Protein AF-A0A0M2GFT9-F1 (afdb_monomer_lite)

Radius of gyration: 20.56 Å; chains: 1; bounding box: 40×32×49 Å

Structure (mmCIF, N/CA/C/O backbone):
data_AF-A0A0M2GFT9-F1
#
_entry.id   AF-A0A0M2GFT9-F1
#
loop_
_atom_site.group_PDB
_atom_site.id
_atom_site.type_symbol
_atom_site.label_atom_id
_atom_site.label_alt_id
_atom_site.label_comp_id
_atom_site.label_asym_id
_atom_site.label_entity_id
_atom_site.label_seq_id
_atom_site.pdbx_PDB_ins_code
_atom_site.Cartn_x
_atom_site.Cartn_y
_atom_site.Cartn_z
_atom_site.occupancy
_atom_site.B_iso_or_equiv
_atom_site.auth_seq_id
_atom_site.auth_comp_id
_atom_site.auth_asym_id
_atom_site.auth_atom_id
_atom_site.pdbx_PDB_model_num
ATOM 1 N N . LEU A 1 1 ? 18.244 7.062 13.846 1.00 71.25 1 LEU A N 1
ATOM 2 C CA . LEU A 1 1 ? 17.461 7.847 14.833 1.00 71.25 1 LEU A CA 1
ATOM 3 C C . LEU A 1 1 ? 16.811 6.889 15.826 1.00 71.25 1 LEU A C 1
ATOM 5 O O . LEU A 1 1 ? 16.285 5.879 15.372 1.00 71.25 1 LEU A O 1
ATOM 9 N N . PRO A 1 2 ? 16.833 7.168 17.138 1.00 87.00 2 PRO A N 1
ATOM 10 C CA . PRO A 1 2 ? 16.116 6.362 18.129 1.00 87.00 2 PRO A CA 1
ATOM 11 C C . PRO A 1 2 ? 14.599 6.355 17.879 1.00 87.00 2 PRO A C 1
ATOM 13 O O . PRO A 1 2 ? 14.036 7.374 17.472 1.00 87.00 2 PRO A O 1
ATOM 16 N N . ALA A 1 3 ? 13.915 5.244 18.179 1.00 82.06 3 ALA A N 1
ATOM 17 C CA . ALA A 1 3 ? 12.456 5.130 18.026 1.00 82.06 3 ALA A CA 1
ATOM 18 C C . ALA A 1 3 ? 11.685 6.195 18.837 1.00 82.06 3 ALA A C 1
ATOM 20 O O . ALA A 1 3 ? 10.673 6.727 18.379 1.00 82.06 3 ALA A O 1
ATOM 21 N N . SER A 1 4 ? 12.211 6.574 20.005 1.00 86.81 4 SER A N 1
ATOM 22 C CA . SER A 1 4 ? 11.679 7.650 20.853 1.00 86.81 4 SER A CA 1
ATOM 23 C C . SER A 1 4 ? 11.743 9.032 20.190 1.00 86.81 4 SER A C 1
ATOM 25 O O . SER A 1 4 ? 10.874 9.875 20.413 1.00 86.81 4 SER A O 1
ATOM 27 N N . THR A 1 5 ? 12.739 9.275 19.335 1.00 91.81 5 THR A N 1
ATOM 28 C CA . THR A 1 5 ? 12.857 10.517 18.559 1.00 91.81 5 THR A CA 1
ATOM 29 C C . THR A 1 5 ? 11.822 10.566 17.440 1.00 91.81 5 THR A C 1
ATOM 31 O O . THR A 1 5 ? 11.158 11.586 17.278 1.00 91.81 5 THR A O 1
ATOM 34 N N . VAL A 1 6 ? 11.623 9.457 16.722 1.00 87.44 6 VAL A N 1
ATOM 35 C CA . VAL A 1 6 ? 10.608 9.357 15.658 1.00 87.44 6 VAL A CA 1
ATOM 36 C C . VAL A 1 6 ? 9.204 9.581 16.222 1.00 87.44 6 VAL A C 1
ATOM 38 O O . VAL A 1 6 ? 8.448 10.386 15.686 1.00 87.44 6 VAL A O 1
ATOM 41 N N . HIS A 1 7 ? 8.869 8.944 17.348 1.00 85.75 7 HIS A N 1
ATOM 42 C CA . HIS A 1 7 ? 7.555 9.110 17.975 1.00 85.75 7 HIS A CA 1
ATOM 43 C C . HIS A 1 7 ? 7.276 10.561 18.404 1.00 85.75 7 HIS A C 1
ATOM 45 O O . HIS A 1 7 ? 6.181 11.072 18.181 1.00 85.75 7 HIS A O 1
ATOM 51 N 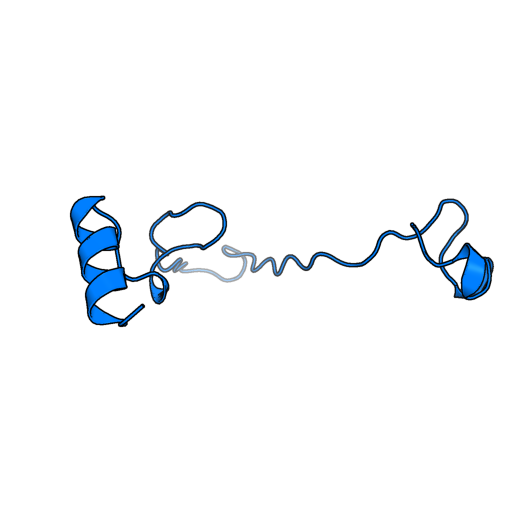N . ARG A 1 8 ? 8.280 11.257 18.955 1.00 90.25 8 ARG A N 1
ATOM 52 C CA . ARG A 1 8 ? 8.157 12.664 19.367 1.00 90.25 8 ARG A CA 1
ATOM 53 C C . ARG A 1 8 ? 7.888 13.604 18.190 1.00 90.25 8 ARG A C 1
ATOM 55 O O . ARG A 1 8 ? 7.109 14.542 18.334 1.00 90.25 8 ARG A O 1
ATOM 62 N N . ILE A 1 9 ? 8.521 13.353 17.043 1.00 90.88 9 ILE A N 1
ATOM 63 C CA . ILE A 1 9 ? 8.288 14.120 15.812 1.00 90.88 9 ILE A CA 1
ATOM 64 C C . ILE A 1 9 ? 6.849 13.909 15.330 1.00 90.88 9 ILE A C 1
ATOM 66 O O . ILE A 1 9 ? 6.155 14.884 15.068 1.00 90.88 9 ILE A O 1
ATOM 70 N N . LEU A 1 10 ? 6.372 12.662 15.283 1.00 86.81 10 LEU A N 1
ATOM 71 C CA . LEU A 1 10 ? 5.001 12.355 14.858 1.00 86.81 10 LEU A CA 1
ATOM 72 C C . LEU A 1 10 ? 3.956 13.053 15.743 1.00 86.81 10 LEU A C 1
ATOM 74 O O . LEU A 1 10 ? 3.082 13.738 15.217 1.00 86.81 10 LEU A O 1
ATOM 78 N N . ASN A 1 11 ? 4.110 12.983 17.072 1.00 87.19 11 ASN A N 1
ATOM 79 C CA . ASN A 1 11 ? 3.194 13.648 18.006 1.00 87.19 11 ASN A CA 1
ATOM 80 C C . ASN A 1 11 ? 3.176 15.176 17.822 1.00 87.19 11 ASN A C 1
ATOM 82 O O . ASN A 1 11 ? 2.111 15.780 17.896 1.00 87.19 11 ASN A O 1
ATOM 86 N N . ARG A 1 12 ? 4.328 15.809 17.540 1.00 91.31 12 ARG A N 1
ATOM 87 C CA . ARG A 1 12 ? 4.402 17.259 17.264 1.00 91.31 12 ARG A CA 1
ATOM 88 C C . ARG A 1 12 ? 3.551 17.664 16.058 1.00 91.31 12 ARG A C 1
ATOM 90 O O . ARG A 1 12 ? 3.031 18.772 16.033 1.00 91.31 12 ARG A O 1
ATOM 97 N N . HIS A 1 13 ? 3.415 16.777 15.079 1.00 88.56 13 HIS A N 1
ATOM 98 C CA . HIS A 1 13 ? 2.616 17.002 13.876 1.00 88.56 13 HIS A CA 1
ATOM 99 C C . HIS A 1 13 ? 1.186 16.441 13.982 1.00 88.56 13 HIS A C 1
ATOM 101 O O . HIS A 1 13 ? 0.487 16.386 12.976 1.00 88.56 13 HIS A O 1
ATOM 107 N N . GLY A 1 14 ? 0.739 16.013 15.171 1.00 85.62 14 GLY A N 1
ATOM 108 C CA . GLY A 1 14 ? -0.601 15.445 15.366 1.00 85.62 14 GLY A CA 1
ATOM 109 C C . GLY A 1 14 ? -0.803 14.073 14.711 1.00 85.62 14 GLY A C 1
ATOM 110 O O . GLY A 1 14 ? -1.938 13.653 14.493 1.00 85.62 14 GLY A O 1
ATOM 111 N N . LEU A 1 15 ? 0.283 13.372 14.378 1.00 83.94 15 LEU A N 1
ATOM 112 C CA . LEU A 1 15 ? 0.252 12.073 13.711 1.00 83.94 15 LEU A CA 1
ATOM 113 C C . LEU A 1 15 ? 0.349 10.926 14.724 1.00 83.94 15 LEU A C 1
ATOM 115 O O . LEU A 1 15 ? 1.101 10.985 15.697 1.00 83.94 15 LEU A O 1
ATOM 119 N N . ASN A 1 16 ? -0.388 9.846 14.459 1.00 79.69 16 ASN A N 1
ATOM 120 C CA . ASN A 1 16 ? -0.317 8.610 15.239 1.00 79.69 16 ASN A CA 1
ATOM 121 C C . ASN A 1 16 ? 0.987 7.835 14.967 1.00 79.69 16 ASN A C 1
ATOM 123 O O . ASN A 1 16 ? 1.793 8.186 14.102 1.00 79.69 16 ASN A O 1
ATOM 127 N N . ARG A 1 17 ? 1.201 6.731 15.699 1.00 82.38 17 ARG A N 1
ATOM 128 C CA . ARG A 1 17 ? 2.272 5.769 15.382 1.00 82.38 17 ARG A CA 1
ATOM 129 C C . ARG A 1 17 ? 2.177 5.375 13.907 1.00 82.38 17 ARG A C 1
ATOM 131 O O . ARG A 1 17 ? 1.087 5.070 13.443 1.00 82.38 17 ARG A O 1
ATOM 138 N N . LEU A 1 18 ? 3.308 5.289 13.201 1.00 80.94 18 LEU A N 1
ATOM 139 C CA . LEU A 1 18 ? 3.338 4.895 11.780 1.00 80.94 18 LEU A CA 1
ATOM 140 C C . LEU A 1 18 ? 2.613 3.571 11.496 1.00 80.94 18 LEU A C 1
ATOM 142 O O . LEU A 1 18 ? 2.056 3.406 10.422 1.00 80.94 18 LEU A O 1
ATOM 146 N N . ALA A 1 19 ? 2.598 2.639 12.452 1.00 82.69 19 ALA A N 1
ATOM 147 C CA . ALA A 1 19 ? 1.861 1.378 12.336 1.00 82.69 19 ALA A CA 1
ATOM 148 C C . ALA A 1 19 ? 0.329 1.551 12.289 1.00 82.69 19 ALA A C 1
ATOM 150 O O . ALA A 1 19 ? -0.374 0.628 11.904 1.00 82.69 19 ALA A O 1
ATOM 151 N N . HIS A 1 20 ? -0.187 2.708 12.705 1.00 85.44 20 HIS A N 1
ATOM 152 C CA . HIS A 1 20 ? -1.611 3.048 12.713 1.00 85.44 20 HIS A CA 1
ATOM 153 C C . HIS A 1 20 ? -1.995 3.959 11.538 1.00 85.44 20 HIS A C 1
ATOM 155 O O . HIS A 1 20 ? -3.141 4.400 11.469 1.00 85.44 20 HIS A O 1
ATOM 161 N N . LEU A 1 21 ? -1.047 4.298 10.659 1.00 85.62 21 LEU A N 1
ATOM 162 C CA . LEU A 1 21 ? -1.274 5.167 9.511 1.00 85.62 21 LEU A CA 1
ATOM 163 C C . LEU A 1 21 ? -1.153 4.370 8.216 1.00 85.62 21 LEU A C 1
ATOM 165 O O . LEU A 1 21 ? -0.258 3.537 8.066 1.00 85.62 21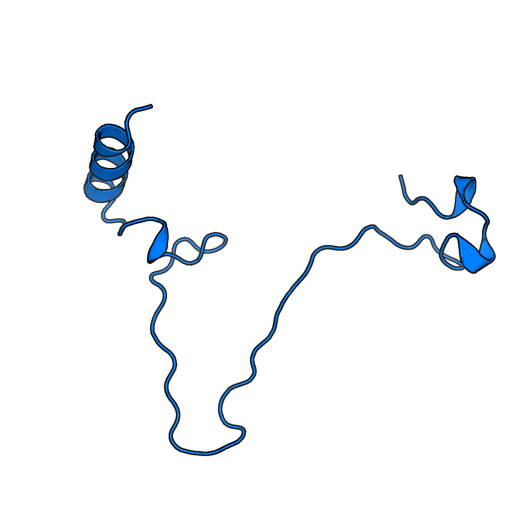 LEU A O 1
ATOM 169 N N . ASP A 1 22 ? -2.023 4.675 7.264 1.00 83.94 22 ASP A N 1
ATOM 170 C CA . ASP A 1 22 ? -1.838 4.274 5.882 1.00 83.94 22 ASP A CA 1
ATOM 171 C C . ASP A 1 22 ? -0.620 5.019 5.314 1.00 83.94 22 ASP A C 1
ATOM 173 O O . ASP A 1 22 ? -0.581 6.248 5.300 1.00 83.94 22 ASP A O 1
ATOM 177 N N . ARG A 1 23 ? 0.423 4.289 4.900 1.00 79.19 23 ARG A N 1
ATOM 178 C CA . ARG A 1 23 ? 1.716 4.894 4.523 1.00 79.19 23 ARG A CA 1
ATOM 179 C C . ARG A 1 23 ? 1.630 5.843 3.319 1.00 79.19 23 ARG A C 1
ATOM 181 O O . ARG A 1 23 ? 2.301 6.870 3.375 1.00 79.19 23 ARG A O 1
ATOM 188 N N . PRO A 1 24 ? 0.867 5.539 2.252 1.00 81.75 24 PRO A N 1
ATOM 189 C CA . PRO A 1 24 ? 0.700 6.452 1.126 1.00 81.75 24 PRO A CA 1
ATOM 190 C C . PRO A 1 24 ? -0.051 7.739 1.481 1.00 81.75 24 PRO A C 1
ATOM 192 O O . PRO A 1 24 ? 0.344 8.804 1.016 1.00 81.75 24 PRO A O 1
ATOM 195 N N . THR A 1 25 ? -1.120 7.662 2.281 1.00 81.94 25 THR A N 1
ATOM 196 C CA . THR A 1 25 ? -1.994 8.825 2.532 1.00 81.94 25 THR A CA 1
ATOM 197 C C . THR A 1 25 ? -1.724 9.550 3.850 1.00 81.94 25 THR A C 1
ATOM 199 O O . THR A 1 25 ? -2.194 10.669 4.041 1.00 81.94 25 THR A O 1
A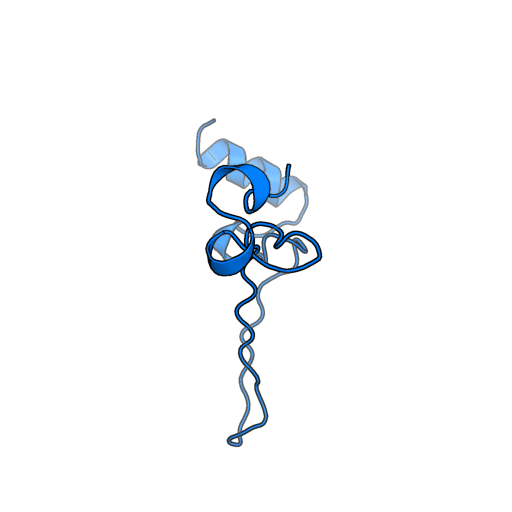TOM 202 N N . GLY A 1 26 ? -1.004 8.930 4.786 1.00 82.25 26 GLY A N 1
ATOM 203 C CA . GLY A 1 26 ? -0.801 9.442 6.144 1.00 82.25 26 GLY A CA 1
ATOM 204 C C . GLY A 1 26 ? -2.070 9.444 7.004 1.00 82.25 26 GLY A C 1
ATOM 205 O O . GLY A 1 26 ? -2.040 9.938 8.132 1.00 82.25 26 GLY A O 1
ATOM 206 N N . GLN A 1 27 ? -3.183 8.905 6.497 1.00 84.38 27 GLN A N 1
ATOM 207 C CA . GLN A 1 27 ? -4.452 8.856 7.216 1.00 84.38 27 GLN A CA 1
ATOM 208 C C . GLN A 1 27 ? -4.453 7.732 8.250 1.00 84.38 27 GLN A C 1
ATOM 210 O O . GLN A 1 27 ? -3.799 6.705 8.085 1.00 84.38 27 GLN A O 1
ATOM 215 N N . VAL A 1 28 ? -5.212 7.912 9.330 1.00 84.12 28 VAL A N 1
ATOM 216 C CA . VAL A 1 28 ? -5.382 6.868 10.348 1.00 84.12 28 VAL A CA 1
ATOM 217 C C . VAL A 1 28 ? -6.101 5.670 9.734 1.00 84.12 28 VAL A C 1
ATOM 219 O O . VAL A 1 28 ? -7.188 5.823 9.176 1.00 84.12 28 VAL A O 1
ATOM 222 N N . ILE A 1 29 ? -5.519 4.478 9.886 1.00 83.31 29 ILE A N 1
ATOM 223 C CA . ILE A 1 29 ? -6.150 3.216 9.497 1.00 83.31 29 ILE A CA 1
ATOM 224 C C . ILE A 1 29 ? -7.394 3.041 10.367 1.00 83.31 29 ILE A C 1
ATOM 226 O O . ILE A 1 29 ? -7.307 2.741 11.559 1.00 83.31 29 ILE A O 1
ATOM 230 N N . ARG A 1 30 ? -8.570 3.248 9.773 1.00 79.50 30 ARG A N 1
ATOM 231 C CA . ARG A 1 30 ? -9.849 2.918 10.402 1.00 79.50 30 ARG A CA 1
ATOM 232 C C . ARG A 1 30 ? -10.156 1.460 10.109 1.00 79.50 30 ARG A C 1
ATOM 234 O O . ARG A 1 30 ? -10.020 1.012 8.974 1.00 79.50 30 ARG A O 1
ATOM 241 N N . ARG A 1 31 ? -10.566 0.709 11.131 1.00 77.94 31 ARG A N 1
ATOM 242 C CA . ARG A 1 31 ? -11.037 -0.660 10.923 1.00 77.94 31 ARG A CA 1
ATOM 243 C C . ARG A 1 31 ? -12.350 -0.588 10.147 1.00 77.94 31 ARG A C 1
ATOM 245 O O . ARG A 1 31 ? -13.321 -0.019 10.637 1.00 77.94 31 ARG A O 1
ATOM 252 N N . TYR A 1 32 ? -12.352 -1.127 8.935 1.00 78.25 32 TYR A N 1
ATOM 253 C CA . TYR A 1 32 ? -13.561 -1.277 8.138 1.00 78.25 32 TYR A CA 1
ATOM 254 C C . TYR A 1 32 ? -14.246 -2.575 8.556 1.00 78.25 32 TYR A C 1
ATOM 256 O O . TYR A 1 32 ? -13.698 -3.657 8.361 1.00 78.25 32 TYR A O 1
ATOM 264 N N . GLU A 1 33 ? -15.422 -2.456 9.159 1.00 83.88 33 GLU A N 1
ATOM 265 C CA . GLU A 1 33 ? -16.284 -3.580 9.512 1.00 83.88 33 GLU A CA 1
ATOM 266 C C . GLU A 1 33 ? -17.613 -3.412 8.783 1.00 83.88 33 GLU A C 1
ATOM 268 O O . GLU A 1 33 ? -18.115 -2.292 8.660 1.00 83.88 33 GLU A O 1
ATOM 273 N N . ARG A 1 34 ? -18.143 -4.508 8.238 1.00 89.69 34 ARG A N 1
ATOM 274 C CA . ARG A 1 34 ? -19.417 -4.540 7.518 1.00 89.69 34 ARG A CA 1
ATOM 275 C C . ARG A 1 34 ? -20.195 -5.785 7.906 1.00 89.69 34 ARG A C 1
ATOM 277 O O . ARG A 1 34 ? -19.601 -6.792 8.282 1.00 89.69 34 ARG A O 1
ATOM 284 N N . ASN A 1 35 ? -21.516 -5.678 7.837 1.00 92.50 35 ASN A N 1
ATOM 285 C CA . ASN A 1 35 ? -22.429 -6.649 8.431 1.00 92.50 35 ASN A CA 1
ATOM 286 C C . ASN A 1 35 ? -22.759 -7.797 7.476 1.00 92.50 35 ASN A C 1
ATOM 288 O O . ASN A 1 35 ? -23.157 -8.867 7.928 1.00 92.50 35 ASN A O 1
ATOM 292 N N . GLN A 1 36 ? -22.628 -7.577 6.168 1.00 95.31 36 GLN A N 1
ATOM 293 C CA . GLN A 1 36 ? -23.036 -8.526 5.143 1.00 95.31 36 GLN A CA 1
ATOM 294 C C . GLN A 1 36 ? -21.867 -8.919 4.229 1.00 95.31 36 GLN A C 1
ATOM 296 O O . GLN A 1 36 ? -20.988 -8.100 3.929 1.00 95.31 36 GLN A O 1
ATOM 301 N N . PRO A 1 37 ? -21.853 -10.171 3.734 1.00 90.19 37 PRO A N 1
ATOM 302 C CA . PRO A 1 37 ? -20.914 -10.590 2.702 1.00 90.19 37 PRO A CA 1
ATOM 303 C C . PRO A 1 37 ? -21.016 -9.703 1.452 1.00 90.19 37 PRO A C 1
ATOM 305 O O . PRO A 1 37 ? -22.109 -9.374 1.002 1.00 90.19 37 PRO A O 1
ATOM 308 N N . GLY A 1 38 ? -19.869 -9.337 0.873 1.00 91.81 38 GLY A N 1
ATOM 309 C CA . GLY A 1 38 ? -19.793 -8.539 -0.359 1.00 91.81 38 GLY A CA 1
ATOM 310 C C . GLY A 1 38 ? -19.734 -7.018 -0.164 1.00 91.81 38 GLY A C 1
ATOM 311 O O . GLY A 1 38 ? -19.457 -6.304 -1.122 1.00 91.81 38 GLY A O 1
ATOM 312 N N . GLU A 1 39 ? -19.915 -6.503 1.055 1.00 93.38 39 GLU A N 1
ATOM 313 C CA . GLU A 1 39 ? -19.848 -5.056 1.327 1.00 93.38 39 GLU A CA 1
ATOM 314 C C . GLU A 1 39 ? -18.418 -4.483 1.388 1.00 93.38 39 GLU A C 1
ATOM 316 O O . GLU A 1 39 ? -18.237 -3.265 1.335 1.00 93.38 39 GLU A O 1
ATOM 321 N N . LEU A 1 40 ? -17.400 -5.340 1.531 1.00 89.94 40 LEU A N 1
ATOM 322 C CA . LEU A 1 40 ? -15.986 -4.957 1.538 1.00 89.94 40 LEU A CA 1
ATOM 323 C C . LEU A 1 40 ? -15.232 -5.674 0.426 1.00 89.94 40 LEU A C 1
ATOM 325 O O . LEU A 1 40 ? -15.286 -6.897 0.314 1.00 89.94 40 LEU A O 1
ATOM 329 N N . VAL A 1 41 ? -14.456 -4.903 -0.335 1.00 87.00 41 VAL A N 1
ATOM 330 C CA . VAL A 1 41 ? -13.495 -5.422 -1.309 1.00 87.00 41 VAL A CA 1
ATOM 331 C C . VAL A 1 41 ? -12.095 -5.159 -0.778 1.00 87.00 41 VAL A C 1
ATOM 333 O O . VAL A 1 41 ? -11.715 -4.012 -0.540 1.00 87.00 41 VAL A O 1
ATOM 336 N N . HIS A 1 42 ? -11.319 -6.223 -0.590 1.00 85.06 42 HIS A N 1
ATOM 337 C CA . HIS A 1 42 ? -9.898 -6.095 -0.306 1.00 85.06 42 HIS A CA 1
ATOM 338 C C . HIS A 1 42 ? -9.135 -5.949 -1.624 1.00 85.06 42 HIS A C 1
ATOM 340 O O . HIS A 1 42 ? -9.192 -6.838 -2.473 1.00 85.06 42 HIS A O 1
ATOM 346 N N . VAL A 1 43 ? -8.425 -4.834 -1.788 1.00 85.81 43 VAL A N 1
ATOM 347 C CA . VAL A 1 43 ? -7.577 -4.584 -2.956 1.00 85.81 43 VAL A CA 1
ATOM 348 C C . VAL A 1 43 ? -6.130 -4.524 -2.491 1.00 85.81 43 VAL A C 1
ATOM 350 O O . VAL A 1 43 ? -5.715 -3.545 -1.875 1.00 85.81 43 VAL A O 1
ATOM 353 N N . ASP A 1 44 ? -5.358 -5.561 -2.800 1.00 84.31 44 ASP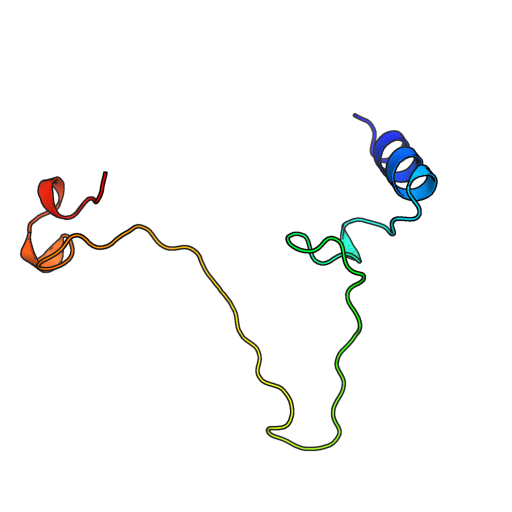 A N 1
ATOM 354 C CA . ASP A 1 44 ? -3.903 -5.508 -2.674 1.00 84.31 44 ASP A CA 1
ATOM 355 C C . ASP A 1 44 ? -3.324 -4.932 -3.969 1.00 84.31 44 ASP A C 1
ATOM 357 O O . ASP A 1 44 ? -3.457 -5.518 -5.047 1.00 84.31 44 ASP A O 1
ATOM 361 N N . VAL A 1 45 ? -2.718 -3.748 -3.880 1.00 86.00 45 VAL A N 1
ATOM 362 C CA . VAL A 1 45 ? -2.079 -3.106 -5.031 1.00 86.00 45 VAL A CA 1
ATOM 363 C C . VAL A 1 45 ? -0.581 -3.305 -4.932 1.00 86.00 45 VAL A C 1
ATOM 365 O O . VAL A 1 45 ? 0.093 -2.742 -4.069 1.00 86.00 45 VAL A O 1
ATOM 368 N N . LYS A 1 46 ? -0.036 -4.048 -5.891 1.00 85.25 46 LYS A N 1
ATOM 369 C CA . LYS A 1 46 ? 1.402 -4.240 -6.025 1.00 85.25 46 LYS A CA 1
ATOM 370 C C . LYS A 1 46 ? 1.927 -3.534 -7.265 1.00 85.25 46 LYS A C 1
ATOM 372 O O . LYS A 1 46 ? 1.462 -3.774 -8.377 1.00 85.25 46 LYS A O 1
ATOM 377 N N . LYS A 1 47 ? 2.961 -2.708 -7.094 1.00 83.81 47 LYS A N 1
ATOM 378 C CA . LYS A 1 47 ? 3.704 -2.144 -8.225 1.00 83.81 47 LYS A CA 1
ATOM 379 C C . LYS A 1 47 ? 4.631 -3.213 -8.806 1.00 83.81 47 LYS A C 1
ATOM 381 O O . LYS A 1 47 ? 5.598 -3.616 -8.163 1.00 83.81 47 LYS A O 1
ATOM 386 N N . LEU A 1 48 ? 4.319 -3.675 -10.013 1.00 84.12 48 LEU A N 1
ATOM 387 C CA . LEU A 1 48 ? 5.164 -4.580 -10.794 1.00 84.12 48 LEU A CA 1
ATOM 388 C C . LEU A 1 48 ? 6.016 -3.789 -11.800 1.00 84.12 48 LEU A C 1
ATOM 390 O O . LEU A 1 48 ? 5.762 -2.611 -12.055 1.00 84.12 48 LEU A O 1
ATOM 394 N N . GLY A 1 49 ? 7.045 -4.437 -12.354 1.00 82.00 49 GLY A N 1
ATOM 395 C CA . GLY A 1 49 ? 7.827 -3.873 -13.456 1.00 82.00 49 GLY A CA 1
ATOM 396 C C . GLY A 1 49 ? 6.961 -3.646 -14.697 1.00 82.00 49 GLY A C 1
ATOM 397 O O . GLY A 1 49 ? 5.985 -4.364 -14.919 1.00 82.00 49 GLY A O 1
ATOM 398 N N . ARG A 1 50 ? 7.314 -2.640 -15.502 1.00 85.44 50 ARG A N 1
ATOM 399 C CA . ARG A 1 50 ? 6.586 -2.322 -16.734 1.00 85.44 50 ARG A CA 1
ATOM 400 C C . ARG A 1 50 ? 6.777 -3.444 -17.761 1.00 85.44 50 ARG A C 1
ATOM 402 O O . ARG A 1 50 ? 7.879 -3.962 -17.927 1.00 85.44 50 ARG A O 1
ATOM 409 N N . ILE A 1 51 ? 5.696 -3.815 -18.442 1.00 86.81 51 ILE A N 1
ATOM 410 C CA . ILE A 1 51 ? 5.739 -4.705 -19.606 1.00 86.81 51 ILE A CA 1
ATOM 411 C C . ILE A 1 51 ? 5.898 -3.811 -20.846 1.00 86.81 51 ILE A C 1
ATOM 413 O O . ILE A 1 51 ? 5.096 -2.887 -20.993 1.00 86.81 51 ILE A O 1
ATOM 417 N N . PRO A 1 52 ? 6.924 -4.023 -21.691 1.00 87.69 52 PRO A N 1
ATOM 418 C CA . PRO A 1 52 ? 7.083 -3.276 -22.938 1.00 87.69 52 PRO A CA 1
ATOM 419 C C . PRO A 1 52 ? 5.927 -3.508 -23.915 1.00 87.69 52 PRO A C 1
ATOM 421 O O . PRO A 1 52 ? 5.259 -4.547 -23.873 1.00 87.69 52 PRO A O 1
ATOM 424 N N . ASP A 1 53 ? 5.730 -2.561 -24.829 1.00 88.12 53 ASP A N 1
ATOM 425 C CA . ASP A 1 53 ? 4.777 -2.716 -25.927 1.00 88.12 53 ASP A CA 1
ATOM 426 C C . ASP A 1 53 ? 5.143 -3.947 -26.769 1.00 88.12 53 ASP A C 1
ATOM 428 O O . ASP A 1 53 ? 6.314 -4.220 -27.033 1.00 88.12 53 ASP A O 1
ATOM 432 N N . GLY A 1 54 ? 4.138 -4.737 -27.150 1.00 89.50 54 GLY A N 1
ATOM 433 C CA . GLY A 1 54 ? 4.350 -6.020 -27.831 1.00 89.50 54 GLY A CA 1
ATOM 434 C C . GLY A 1 54 ? 4.664 -7.202 -26.902 1.00 89.50 54 GLY A C 1
ATOM 435 O O . GLY A 1 54 ? 4.650 -8.341 -27.362 1.00 89.50 54 GLY A O 1
ATOM 436 N N . GLY A 1 55 ? 4.859 -6.982 -25.595 1.00 90.50 55 GLY A N 1
ATOM 437 C CA . GLY A 1 55 ? 4.876 -8.039 -24.581 1.00 90.50 55 GLY A CA 1
ATOM 438 C C . GLY A 1 55 ? 6.155 -8.128 -23.747 1.00 90.50 55 GLY A C 1
ATOM 439 O O . GLY A 1 55 ? 7.155 -7.458 -23.972 1.00 90.50 55 GLY A O 1
ATOM 440 N N . GLY A 1 56 ? 6.116 -8.983 -22.721 1.00 90.88 56 GLY A N 1
ATOM 441 C CA . GLY A 1 56 ? 7.247 -9.190 -21.812 1.00 90.88 56 GLY A CA 1
ATOM 442 C C . GLY A 1 56 ? 8.331 -10.099 -22.396 1.00 90.88 56 GLY A C 1
ATOM 443 O O . GLY A 1 56 ? 8.272 -10.529 -23.545 1.00 90.88 56 GLY A O 1
ATOM 444 N N . HIS A 1 57 ? 9.294 -10.491 -21.560 1.00 90.62 57 HIS A N 1
ATOM 445 C CA . HIS A 1 57 ? 10.418 -11.347 -21.968 1.00 90.62 57 HIS A CA 1
ATOM 446 C C . HIS A 1 57 ? 10.031 -12.681 -22.631 1.00 90.62 57 HIS A C 1
ATOM 448 O O . HIS A 1 57 ? 10.868 -13.280 -23.299 1.00 90.62 57 HIS A O 1
ATOM 454 N N . LYS A 1 58 ? 8.797 -13.164 -22.429 1.00 91.00 58 LYS A N 1
ATOM 455 C CA . LYS A 1 58 ? 8.273 -14.352 -23.119 1.00 91.00 58 LYS A CA 1
ATOM 456 C C . LYS A 1 58 ? 8.111 -14.134 -24.627 1.00 91.00 58 LYS A C 1
ATOM 458 O O . LYS A 1 58 ? 8.230 -15.095 -25.369 1.00 91.00 58 LYS A O 1
ATOM 463 N N . VAL A 1 59 ? 7.841 -12.899 -25.053 1.00 93.50 59 VAL A N 1
ATOM 464 C CA . VAL A 1 59 ? 7.642 -12.521 -26.460 1.00 93.50 59 VAL A CA 1
ATOM 465 C C . VAL A 1 59 ? 8.901 -11.864 -27.027 1.00 93.50 59 VAL A C 1
ATOM 467 O O . VAL A 1 59 ? 9.359 -12.243 -28.095 1.00 93.50 59 VAL A O 1
ATOM 470 N N . LEU A 1 60 ? 9.505 -10.926 -26.288 1.00 89.56 60 LEU A N 1
ATOM 471 C CA . LEU A 1 60 ? 10.626 -10.108 -26.779 1.00 89.56 60 LEU A CA 1
ATOM 472 C C . LEU A 1 60 ? 12.019 -10.620 -26.358 1.00 89.56 60 LEU A C 1
ATOM 474 O O . LEU A 1 60 ? 13.036 -10.008 -26.673 1.00 89.56 60 LEU A O 1
ATOM 478 N N . GLY A 1 61 ? 12.099 -11.717 -25.599 1.00 89.06 61 GLY A N 1
ATOM 479 C CA . GLY A 1 61 ? 13.345 -12.157 -24.966 1.00 89.06 61 GLY A CA 1
ATOM 480 C C . GLY A 1 61 ? 13.747 -11.288 -23.763 1.00 89.06 61 GLY A C 1
ATOM 481 O O . GLY A 1 61 ? 13.185 -10.227 -23.499 1.00 89.06 61 GLY A O 1
ATOM 482 N N . ARG A 1 62 ? 14.718 -11.747 -22.961 1.00 87.88 62 ARG A N 1
ATOM 483 C CA . ARG A 1 62 ? 15.038 -11.120 -21.657 1.00 87.88 62 ARG A CA 1
ATOM 484 C C . ARG A 1 62 ? 15.603 -9.702 -21.747 1.00 87.88 62 ARG A C 1
ATOM 486 O O . ARG A 1 62 ? 15.415 -8.939 -20.805 1.00 87.88 62 ARG A O 1
ATOM 493 N N . GLN A 1 63 ? 16.309 -9.375 -22.825 1.00 84.62 63 GLN A N 1
ATOM 494 C CA . GLN A 1 63 ? 16.973 -8.081 -22.969 1.00 84.62 63 GLN A CA 1
ATOM 495 C C . GLN A 1 63 ? 15.973 -6.987 -23.364 1.00 84.62 63 GLN A C 1
ATOM 497 O O . GLN A 1 63 ? 15.876 -5.991 -22.661 1.00 84.62 63 GLN A O 1
ATOM 502 N N . ALA A 1 64 ? 15.168 -7.216 -24.408 1.00 81.88 64 ALA A N 1
ATOM 503 C CA . ALA A 1 64 ? 14.139 -6.273 -24.853 1.00 81.88 64 ALA A CA 1
ATOM 504 C C . ALA A 1 64 ? 12.856 -6.319 -24.001 1.00 81.88 64 ALA A C 1
ATOM 506 O O . ALA A 1 64 ? 12.147 -5.329 -23.889 1.00 81.88 64 ALA A O 1
ATOM 507 N N . GLY A 1 65 ? 12.566 -7.450 -23.348 1.00 82.56 65 GLY A N 1
ATOM 508 C CA . GLY A 1 65 ? 11.426 -7.602 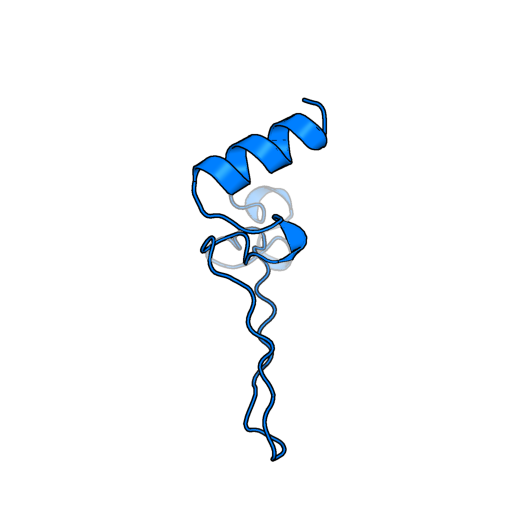-22.439 1.00 82.56 65 GLY A CA 1
ATOM 509 C C . GLY A 1 65 ? 11.604 -6.947 -21.064 1.00 82.56 65 GLY A C 1
ATOM 510 O O . GLY A 1 65 ? 10.676 -6.989 -20.253 1.00 82.56 65 GLY A O 1
ATOM 511 N N . ARG A 1 66 ? 12.783 -6.383 -20.768 1.00 79.25 66 ARG A N 1
ATOM 512 C CA . ARG A 1 66 ? 12.994 -5.489 -19.626 1.00 79.25 66 ARG A CA 1
ATOM 513 C C . ARG A 1 66 ? 12.627 -4.081 -20.076 1.00 79.25 66 ARG A C 1
ATOM 515 O O . ARG A 1 66 ? 13.359 -3.484 -20.853 1.00 79.25 66 ARG A O 1
ATOM 522 N N . ALA A 1 67 ? 11.507 -3.559 -19.586 1.00 67.19 67 ALA A N 1
ATOM 523 C CA . ALA A 1 67 ? 11.262 -2.129 -19.692 1.00 67.19 67 ALA A CA 1
ATOM 524 C C . ALA A 1 67 ? 12.352 -1.384 -18.903 1.00 67.19 67 ALA A C 1
ATOM 526 O O . ALA A 1 67 ? 12.629 -1.755 -17.757 1.00 67.19 67 ALA A O 1
ATOM 527 N N . THR A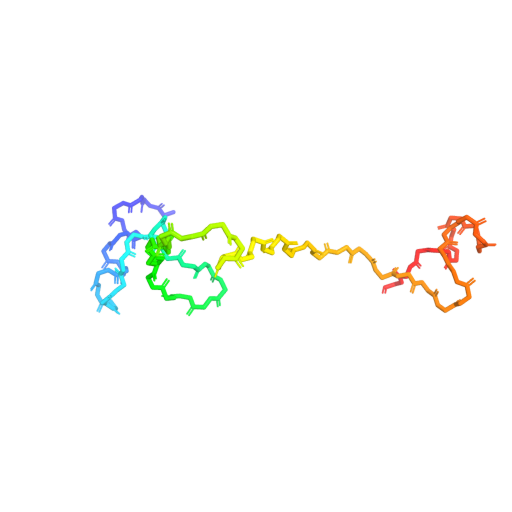 1 68 ? 12.981 -0.399 -19.544 1.00 62.34 68 THR A N 1
ATOM 528 C CA . THR A 1 68 ? 13.904 0.557 -18.922 1.00 62.34 68 THR A CA 1
ATOM 529 C C . THR A 1 68 ? 13.220 1.387 -17.845 1.00 62.34 68 THR A C 1
ATOM 531 O O . THR A 1 68 ? 12.013 1.699 -17.996 1.00 62.34 68 THR A O 1
#

Sequence (68 aa):
LPASTVHRILNRHGLNRLAHLDRPTGQVIRRYERNQPGELVHVDVKKLGRIPDGGGHKVLGRQAGRAT

Secondary structure (DSSP, 8-state):
--HHHHHHHHHHTT---GGGB-TTT--B------SSTTS--------PPPPPTT-SHHHHHHHHTS--

pLDDT: mean 85.27, std 5.65, range [62.34, 95.31]

Foldseek 3Di:
DDPVVVCVVCVVVVADDPVQADVVPSHGDDDDDDDDPPPDDDDDDDDDFDADPVGACVGVNPPVNHDD

Organism: NCBI:txid284040